Protein AF-A0A3R7PQC7-F1 (afdb_monomer_lite)

Sequence (57 aa):
MAKSKLDFKAASEWAETNIENFYRPAKYTKFNSGQSNPTYLIETPKKKYVLRKKPEG

Foldseek 3Di:
DDPPDDDPVVVLVVCVVPPPPRADPWDWDWDDDDDPFTKIWIDHPPDIDIDTDDDDD

pLDDT: mean 85.69, std 13.61, range [39.81, 96.5]

Secondary structure (DSSP, 8-state):
----S--HHHHHHHHHHHSTT--SS-EEEEPPS--SS-EEEEE-SS-EEEEEPPP--

Structure (mmCIF, N/CA/C/O backbone):
data_AF-A0A3R7PQC7-F1
#
_entry.id   AF-A0A3R7PQC7-F1
#
loop_
_atom_site.group_PDB
_atom_site.id
_atom_site.type_symbol
_atom_site.label_atom_id
_atom_site.label_alt_id
_atom_site.label_comp_id
_atom_site.label_asym_id
_atom_site.label_entity_id
_atom_site.label_seq_id
_atom_site.pdbx_PDB_ins_code
_atom_site.Cartn_x
_atom_site.Cartn_y
_atom_site.Cartn_z
_atom_site.occupancy
_atom_site.B_iso_or_equiv
_atom_site.auth_seq_id
_atom_site.auth_comp_id
_atom_site.auth_asym_id
_atom_site.auth_atom_id
_atom_site.pdbx_PDB_model_num
ATOM 1 N N . MET A 1 1 ? -1.807 1.274 -26.787 1.00 39.81 1 MET A N 1
ATOM 2 C CA . MET A 1 1 ? -1.107 2.205 -25.873 1.00 39.81 1 MET A CA 1
ATOM 3 C C . MET A 1 1 ? -1.242 1.657 -24.460 1.00 39.81 1 MET A C 1
ATOM 5 O O . MET A 1 1 ? -2.341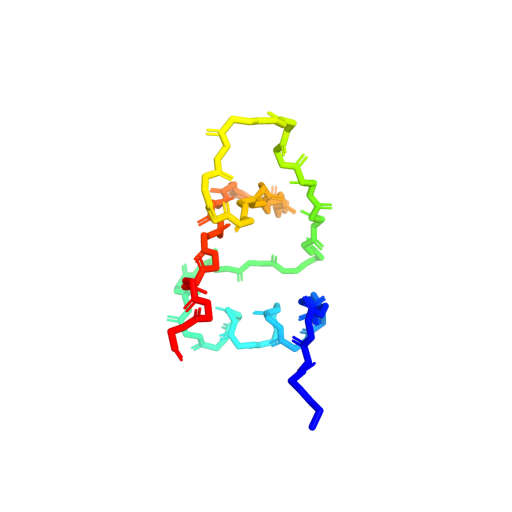 1.679 -23.920 1.00 39.81 1 MET A O 1
ATOM 9 N N . ALA A 1 2 ? -0.187 1.052 -23.910 1.00 46.25 2 ALA A N 1
ATOM 10 C CA . ALA A 1 2 ? -0.230 0.485 -22.563 1.00 46.25 2 ALA A CA 1
ATOM 11 C C . ALA A 1 2 ? -0.463 1.606 -21.536 1.00 46.25 2 ALA A C 1
ATOM 13 O O . ALA A 1 2 ? 0.160 2.666 -21.623 1.00 46.25 2 ALA A O 1
ATOM 14 N N . LYS A 1 3 ? -1.382 1.397 -20.582 1.00 49.06 3 LYS A N 1
ATOM 15 C CA . LYS A 1 3 ? -1.581 2.295 -19.432 1.00 49.06 3 LYS A CA 1
ATOM 16 C C . LYS A 1 3 ? -0.320 2.235 -18.557 1.00 49.06 3 LYS A C 1
ATOM 18 O O . LYS A 1 3 ? -0.247 1.495 -17.576 1.00 49.06 3 LYS A O 1
ATOM 23 N N . SER A 1 4 ? 0.689 3.018 -18.924 1.00 62.00 4 SER A N 1
ATOM 24 C CA . SER A 1 4 ? 1.980 3.088 -18.230 1.00 62.00 4 SER A CA 1
ATOM 25 C C . SER A 1 4 ? 1.841 3.613 -16.795 1.00 62.00 4 SER A C 1
ATOM 27 O O . SER A 1 4 ? 2.669 3.314 -15.933 1.00 62.00 4 SER A O 1
ATOM 29 N N . LYS A 1 5 ? 0.747 4.326 -16.498 1.00 72.44 5 LYS A N 1
ATOM 30 C CA . LYS A 1 5 ? 0.457 4.905 -15.185 1.00 72.44 5 LYS A CA 1
ATOM 31 C C . LYS A 1 5 ? -0.529 4.041 -14.391 1.00 72.44 5 LYS A C 1
ATOM 33 O O . LYS A 1 5 ? -1.602 3.701 -14.882 1.00 72.44 5 LYS A O 1
ATOM 38 N N . LEU A 1 6 ? -0.151 3.699 -13.159 1.00 83.06 6 LEU A N 1
ATOM 39 C CA . LEU A 1 6 ? -1.017 3.009 -12.202 1.00 83.06 6 LEU A CA 1
ATOM 40 C C . LEU A 1 6 ? -2.186 3.922 -11.794 1.00 83.06 6 LEU A C 1
ATOM 42 O O . LEU A 1 6 ? -1.962 5.063 -11.390 1.00 83.06 6 LEU A O 1
ATOM 46 N N . ASP A 1 7 ? -3.412 3.409 -11.884 1.00 90.81 7 ASP A N 1
ATOM 47 C CA . ASP A 1 7 ? -4.616 4.071 -11.379 1.00 90.81 7 ASP A CA 1
ATOM 48 C C . ASP A 1 7 ? -4.846 3.672 -9.916 1.00 90.81 7 ASP A C 1
ATOM 50 O O . ASP A 1 7 ? -5.264 2.553 -9.611 1.00 90.81 7 ASP A O 1
ATOM 54 N N . PHE A 1 8 ? -4.545 4.590 -8.998 1.00 91.31 8 PHE A N 1
ATOM 55 C CA . PHE A 1 8 ? -4.665 4.344 -7.562 1.00 91.31 8 PHE A CA 1
ATOM 56 C C . PHE A 1 8 ? -6.112 4.179 -7.092 1.00 91.31 8 PHE A C 1
ATOM 58 O O . PHE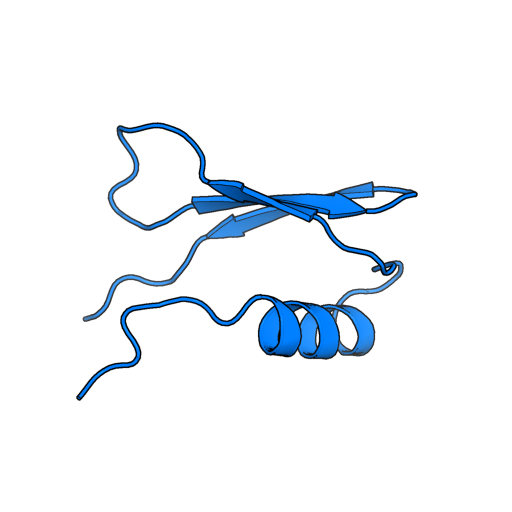 A 1 8 ? -6.345 3.489 -6.097 1.00 91.31 8 PHE A O 1
ATOM 65 N N . LYS A 1 9 ? -7.089 4.781 -7.782 1.00 91.62 9 LYS A N 1
ATOM 66 C CA . LYS A 1 9 ? -8.503 4.641 -7.416 1.00 91.62 9 LYS A CA 1
ATOM 67 C C . LYS A 1 9 ? -8.969 3.228 -7.739 1.00 91.62 9 LYS A C 1
ATOM 69 O O . LYS A 1 9 ? -9.428 2.536 -6.835 1.00 91.62 9 LYS A O 1
ATOM 74 N N . ALA A 1 10 ? -8.739 2.782 -8.972 1.00 92.25 10 ALA A N 1
ATOM 75 C CA . ALA A 1 10 ? -9.085 1.428 -9.399 1.00 92.25 10 ALA A CA 1
ATOM 76 C C . ALA A 1 10 ? -8.349 0.358 -8.571 1.00 92.25 10 ALA A C 1
ATOM 78 O O . ALA A 1 10 ? -8.948 -0.632 -8.159 1.00 92.25 10 ALA A O 1
ATOM 79 N N . ALA A 1 11 ? -7.065 0.579 -8.259 1.00 92.94 11 ALA A N 1
ATOM 80 C CA . ALA A 1 11 ? -6.301 -0.324 -7.397 1.00 92.94 11 ALA A CA 1
ATOM 81 C C . ALA A 1 11 ? -6.881 -0.408 -5.974 1.00 92.94 11 ALA A C 1
ATOM 83 O O . ALA A 1 11 ? -6.951 -1.496 -5.409 1.00 92.94 11 ALA A O 1
ATOM 84 N N . SER A 1 12 ? -7.326 0.719 -5.407 1.00 93.94 12 SER A N 1
ATOM 85 C CA . SER A 1 12 ? -7.931 0.750 -4.067 1.00 93.94 12 SER A CA 1
ATOM 86 C C . SER A 1 12 ? -9.297 0.067 -4.024 1.00 93.94 12 SER A C 1
ATOM 88 O O . SER A 1 12 ? -9.591 -0.615 -3.051 1.00 93.94 12 SER A O 1
ATOM 90 N N . GLU A 1 13 ? -10.121 0.236 -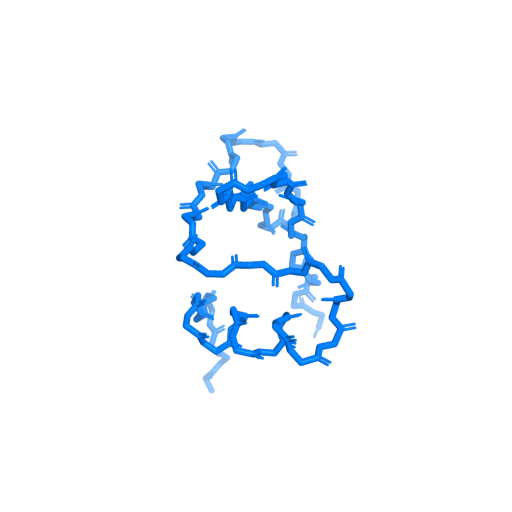5.060 1.00 94.81 13 GLU A N 1
ATOM 91 C CA . GLU A 1 13 ? -11.438 -0.414 -5.180 1.00 94.81 13 GLU A CA 1
ATOM 92 C C . GLU A 1 13 ? -11.301 -1.933 -5.311 1.00 94.81 13 GLU A C 1
ATOM 94 O O . GLU A 1 13 ? -12.000 -2.696 -4.642 1.00 94.81 13 GLU A O 1
ATOM 99 N N . TRP A 1 14 ? -10.335 -2.380 -6.115 1.00 94.75 14 TRP A N 1
ATOM 100 C CA . TRP A 1 14 ? -9.999 -3.794 -6.195 1.00 94.75 14 TRP A CA 1
ATOM 101 C C . TRP A 1 14 ? -9.475 -4.319 -4.850 1.00 94.75 14 TRP A C 1
ATOM 103 O O . TRP A 1 14 ? -9.937 -5.356 -4.382 1.00 94.75 14 TRP A O 1
ATOM 113 N N . ALA A 1 15 ? -8.562 -3.597 -4.194 1.00 94.81 15 ALA A N 1
ATOM 114 C CA . ALA A 1 15 ? -7.991 -4.013 -2.914 1.00 94.81 15 ALA A CA 1
ATOM 115 C C . ALA A 1 15 ? -9.047 -4.126 -1.803 1.00 94.81 15 ALA A C 1
ATOM 117 O O . ALA A 1 15 ? -9.026 -5.094 -1.057 1.00 94.81 15 ALA A O 1
ATOM 118 N N . GLU A 1 16 ? -10.000 -3.197 -1.733 1.00 94.31 16 GLU A N 1
ATOM 119 C CA . GLU A 1 16 ? -11.123 -3.233 -0.783 1.00 94.31 16 GLU A CA 1
ATOM 120 C C . GLU A 1 16 ? -12.001 -4.480 -0.951 1.00 94.31 16 GLU A C 1
ATOM 122 O O . GLU A 1 16 ? -12.481 -5.034 0.033 1.00 94.31 16 GLU A O 1
ATOM 127 N N . THR A 1 17 ? -12.158 -4.960 -2.186 1.00 96.12 17 THR A N 1
ATOM 128 C CA . THR A 1 17 ? -12.959 -6.157 -2.486 1.00 96.12 17 THR A CA 1
ATOM 129 C C . THR A 1 17 ? -12.180 -7.460 -2.272 1.00 96.12 17 THR A C 1
ATOM 131 O O . THR A 1 17 ? -12.770 -8.480 -1.931 1.00 96.12 17 THR A O 1
ATOM 134 N N . ASN A 1 18 ? -10.863 -7.454 -2.499 1.00 96.50 18 ASN A N 1
ATOM 135 C CA . ASN A 1 18 ? -10.061 -8.682 -2.607 1.00 96.50 18 ASN A CA 1
ATOM 136 C C . ASN A 1 18 ? -9.110 -8.917 -1.428 1.00 96.50 18 ASN A C 1
ATOM 138 O O . ASN A 1 18 ? -8.624 -10.032 -1.248 1.00 96.50 18 ASN A O 1
ATOM 142 N N . ILE A 1 19 ? -8.798 -7.886 -0.645 1.00 94.06 19 ILE A N 1
ATOM 143 C CA . ILE A 1 19 ? -7.858 -7.966 0.471 1.00 94.06 19 ILE A CA 1
ATOM 144 C C . ILE A 1 19 ? -8.638 -7.754 1.760 1.00 94.06 19 ILE A C 1
ATOM 146 O O . ILE A 1 19 ? -9.149 -6.668 2.037 1.00 94.06 19 ILE A O 1
ATOM 150 N N . GLU A 1 20 ? -8.696 -8.798 2.579 1.00 93.62 20 GLU A N 1
ATOM 151 C CA . GLU A 1 20 ? -9.358 -8.725 3.873 1.00 93.62 20 GLU A CA 1
ATOM 152 C C . GLU A 1 20 ? -8.723 -7.632 4.743 1.00 93.62 20 GLU A C 1
ATOM 154 O O . GLU A 1 20 ? -7.497 -7.510 4.837 1.00 93.62 20 GLU A O 1
ATOM 159 N N . ASN A 1 21 ? -9.560 -6.844 5.422 1.00 92.12 21 ASN A N 1
ATOM 160 C CA . ASN A 1 21 ? -9.113 -5.739 6.268 1.00 92.12 21 ASN A CA 1
ATOM 161 C C . ASN A 1 21 ? -8.309 -4.665 5.509 1.00 92.12 21 ASN A C 1
ATOM 163 O O . ASN A 1 21 ? -7.459 -3.987 6.100 1.00 92.12 21 ASN A O 1
ATOM 167 N N . PHE A 1 22 ? -8.561 -4.486 4.213 1.00 94.19 22 PHE A N 1
ATOM 168 C CA . PHE A 1 22 ? -8.151 -3.284 3.502 1.00 94.19 22 PHE A CA 1
ATOM 169 C C . PHE A 1 22 ? -9.126 -2.143 3.801 1.00 94.19 22 PHE A C 1
ATOM 171 O O . PHE A 1 22 ? -10.337 -2.333 3.814 1.00 94.19 22 PHE A O 1
ATOM 178 N N . TYR A 1 23 ? -8.594 -0.951 4.068 1.00 92.06 23 TYR A N 1
ATOM 179 C CA . TYR A 1 23 ? -9.391 0.206 4.469 1.00 92.06 23 TYR A CA 1
ATOM 180 C C . TYR A 1 23 ? -9.041 1.413 3.615 1.00 92.06 23 TYR A C 1
ATOM 182 O O . TYR A 1 23 ? -7.875 1.664 3.308 1.00 92.06 23 TYR A O 1
ATOM 190 N N . ARG A 1 24 ? -10.056 2.205 3.288 1.00 89.88 24 ARG A N 1
ATOM 191 C CA . ARG A 1 24 ? -9.905 3.505 2.636 1.00 89.88 24 ARG A CA 1
ATOM 192 C C . ARG A 1 24 ? -10.099 4.630 3.669 1.00 89.88 24 ARG A C 1
ATOM 194 O O . ARG A 1 24 ? -10.773 4.406 4.673 1.00 89.88 24 ARG A O 1
ATOM 201 N N . PRO A 1 25 ? -9.526 5.829 3.459 1.00 93.50 25 PRO A N 1
ATOM 202 C CA . PRO A 1 25 ? -8.705 6.238 2.317 1.00 93.50 25 PRO A CA 1
ATOM 203 C C . PRO A 1 25 ? -7.313 5.589 2.319 1.00 93.50 25 PRO A C 1
ATOM 205 O O . PRO A 1 25 ? -6.721 5.369 3.369 1.00 93.50 25 PRO A O 1
ATOM 208 N N . ALA A 1 26 ? -6.791 5.303 1.127 1.00 94.19 26 ALA A N 1
ATOM 209 C CA . ALA A 1 26 ? -5.455 4.749 0.929 1.00 94.19 26 ALA A CA 1
ATOM 210 C C . ALA A 1 26 ? -4.545 5.802 0.282 1.00 94.19 26 ALA A C 1
ATOM 212 O O . ALA A 1 26 ? -4.874 6.348 -0.774 1.00 94.19 26 ALA A O 1
ATOM 213 N N . LYS A 1 27 ? -3.400 6.091 0.905 1.00 94.94 27 LYS A N 1
ATOM 214 C CA . LYS A 1 27 ? -2.374 6.996 0.372 1.00 94.94 27 LYS A CA 1
ATOM 215 C C . LYS A 1 27 ? -1.264 6.187 -0.285 1.00 94.94 27 LYS A C 1
ATOM 217 O O . LYS A 1 27 ? -0.768 5.238 0.307 1.00 94.94 27 LYS A O 1
ATOM 222 N N . TYR A 1 28 ? -0.857 6.593 -1.484 1.00 94.44 28 TYR A N 1
ATOM 223 C CA . TYR A 1 28 ? 0.175 5.911 -2.261 1.00 94.44 28 TYR A CA 1
ATOM 224 C C . TYR A 1 28 ? 1.441 6.758 -2.319 1.00 94.44 28 TYR A C 1
ATOM 226 O O . TYR A 1 28 ? 1.417 7.883 -2.818 1.00 94.44 28 TYR A O 1
ATOM 234 N N . THR A 1 29 ? 2.556 6.193 -1.868 1.00 93.31 29 THR A N 1
ATOM 235 C CA . THR A 1 29 ? 3.882 6.814 -1.941 1.00 93.31 29 THR A CA 1
ATOM 236 C C . THR A 1 29 ? 4.790 5.912 -2.763 1.00 93.31 29 THR A C 1
ATOM 238 O O . THR A 1 29 ? 4.956 4.736 -2.448 1.00 93.31 29 THR A O 1
ATOM 241 N N . LYS A 1 30 ? 5.367 6.427 -3.851 1.00 89.81 30 LYS A N 1
ATOM 242 C CA . LYS A 1 30 ? 6.318 5.656 -4.663 1.00 89.81 30 LYS A CA 1
ATOM 243 C C . LYS A 1 30 ? 7.617 5.477 -3.873 1.00 89.81 30 LYS A C 1
ATOM 245 O O . LYS A 1 30 ? 8.125 6.448 -3.322 1.00 89.81 30 LYS A O 1
ATOM 250 N N . PHE A 1 31 ? 8.159 4.262 -3.834 1.00 88.62 31 PHE A N 1
ATOM 251 C CA . PHE A 1 31 ? 9.495 4.051 -3.274 1.00 88.62 31 PHE A CA 1
ATOM 252 C C . PHE A 1 31 ? 10.554 4.704 -4.181 1.00 88.62 31 PHE A C 1
ATOM 254 O O . PHE A 1 31 ? 10.464 4.621 -5.410 1.00 88.62 31 PHE A O 1
ATOM 261 N N . ASN A 1 32 ? 11.547 5.363 -3.581 1.00 80.94 32 ASN A N 1
ATOM 262 C CA . ASN A 1 32 ? 12.643 5.994 -4.318 1.00 80.94 32 ASN A CA 1
ATOM 263 C C . ASN A 1 32 ? 13.644 4.939 -4.809 1.00 80.94 32 ASN A C 1
ATOM 265 O O . ASN A 1 32 ? 14.092 4.138 -3.999 1.00 80.94 32 ASN A O 1
ATOM 269 N N . SER A 1 33 ? 13.973 5.014 -6.110 1.00 68.00 33 SER A N 1
ATOM 270 C CA . SER A 1 33 ? 15.099 4.382 -6.836 1.00 68.00 33 SER A CA 1
ATOM 271 C C . SER A 1 33 ? 15.367 2.867 -6.641 1.00 68.00 33 SER A C 1
ATOM 273 O O . SER A 1 33 ? 14.890 2.204 -5.731 1.00 68.00 33 SER A O 1
ATOM 275 N N . GLY A 1 34 ? 16.098 2.262 -7.588 1.00 66.25 34 GLY A N 1
ATOM 276 C CA . GLY A 1 34 ? 16.667 0.906 -7.462 1.00 66.25 34 GLY A CA 1
ATOM 277 C C . GLY A 1 34 ? 15.744 -0.297 -7.715 1.00 66.25 34 GLY A C 1
ATOM 278 O O . GLY A 1 34 ? 16.227 -1.422 -7.768 1.00 66.25 34 GLY A O 1
ATOM 279 N N . GLN A 1 35 ? 14.437 -0.103 -7.904 1.00 69.69 35 GLN A N 1
ATOM 280 C CA . GLN A 1 35 ? 13.512 -1.204 -8.194 1.00 69.69 35 GLN A CA 1
ATOM 281 C C . GLN A 1 35 ? 13.265 -1.327 -9.702 1.00 69.69 35 GLN A C 1
ATOM 283 O O . GLN A 1 35 ? 12.748 -0.397 -10.319 1.00 69.69 35 GLN A O 1
ATOM 288 N N . SER A 1 36 ? 13.570 -2.489 -10.291 1.00 76.06 36 SER A N 1
ATOM 289 C CA . SER A 1 36 ? 13.303 -2.780 -11.714 1.00 76.06 36 SER A CA 1
ATOM 290 C C . SER A 1 36 ? 11.814 -2.696 -12.073 1.00 76.06 36 SER A C 1
ATOM 292 O O . SER A 1 36 ? 11.472 -2.466 -13.226 1.00 76.06 36 SER A O 1
ATOM 294 N N . ASN A 1 37 ? 10.932 -2.846 -11.078 1.00 78.50 37 ASN A N 1
ATOM 295 C CA . ASN A 1 37 ? 9.494 -2.644 -11.210 1.00 78.50 37 ASN A CA 1
ATOM 296 C C . ASN A 1 37 ? 9.024 -1.506 -10.300 1.00 78.50 37 ASN A C 1
ATOM 298 O O . ASN A 1 37 ? 9.477 -1.435 -9.155 1.00 78.50 37 ASN A O 1
ATOM 302 N N . PRO A 1 38 ? 8.071 -0.664 -10.738 1.00 86.19 38 PRO A N 1
ATOM 303 C CA . PRO A 1 38 ? 7.462 0.336 -9.873 1.00 86.19 38 PRO A CA 1
ATOM 304 C C . PRO A 1 38 ? 6.864 -0.298 -8.611 1.00 86.19 38 PRO A C 1
ATOM 306 O O . PRO A 1 38 ? 5.972 -1.148 -8.691 1.00 86.19 38 PRO A O 1
ATOM 309 N N . THR A 1 39 ? 7.343 0.155 -7.454 1.00 90.69 39 THR A N 1
ATOM 310 C CA . THR A 1 39 ? 6.864 -0.277 -6.138 1.00 90.69 39 THR A CA 1
ATOM 311 C C . THR A 1 39 ? 6.311 0.927 -5.381 1.00 90.69 39 THR A C 1
ATOM 313 O O . THR A 1 39 ? 6.895 2.016 -5.408 1.00 90.69 39 THR A O 1
ATOM 316 N N . TYR A 1 40 ? 5.188 0.733 -4.694 1.00 92.62 40 TYR A N 1
ATOM 317 C CA . TYR A 1 40 ? 4.474 1.761 -3.943 1.00 92.62 40 TYR A CA 1
ATOM 318 C C . TYR A 1 40 ? 4.182 1.279 -2.523 1.00 92.62 40 TYR A C 1
ATOM 320 O O . TYR A 1 40 ? 3.782 0.132 -2.322 1.00 92.62 40 TYR A O 1
ATOM 328 N N . L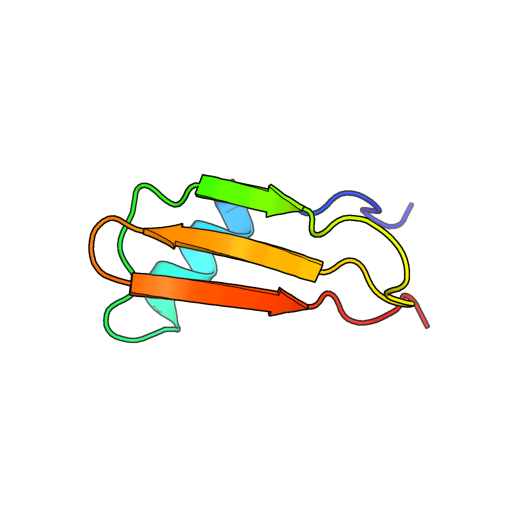EU A 1 41 ? 4.357 2.164 -1.548 1.00 94.12 41 LEU A N 1
ATOM 329 C CA . LEU A 1 41 ? 3.814 2.016 -0.206 1.00 94.12 41 LEU A CA 1
ATOM 330 C C . LEU A 1 41 ? 2.364 2.493 -0.229 1.00 94.12 41 LEU A C 1
ATOM 332 O O . LEU A 1 41 ? 2.091 3.598 -0.701 1.00 94.12 41 LEU A O 1
ATOM 336 N N . ILE A 1 42 ? 1.459 1.677 0.297 1.00 95.94 42 ILE A N 1
ATOM 337 C CA . ILE A 1 42 ? 0.063 2.035 0.524 1.00 95.94 42 ILE A CA 1
ATOM 338 C C . ILE A 1 42 ? -0.142 2.195 2.023 1.00 95.94 42 ILE A C 1
ATOM 340 O O . ILE A 1 42 ? 0.033 1.244 2.784 1.00 95.94 42 ILE A O 1
ATOM 344 N N . GLU A 1 43 ? -0.535 3.384 2.451 1.00 96.2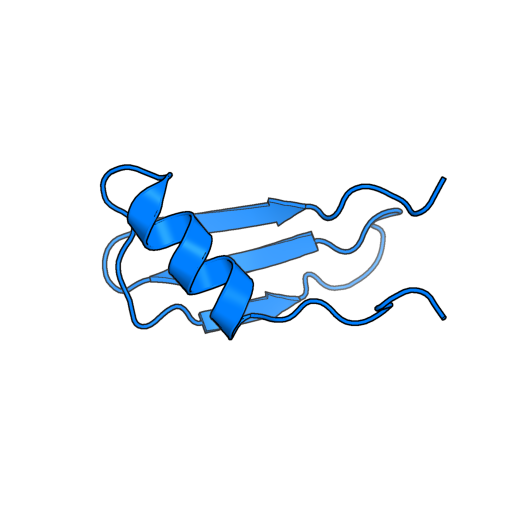5 43 GLU A N 1
ATOM 345 C CA . GLU A 1 43 ? -0.869 3.675 3.841 1.00 96.25 43 GLU A CA 1
ATOM 346 C C . GLU A 1 43 ? -2.383 3.799 3.978 1.00 96.25 43 GLU A C 1
ATOM 348 O O . GLU A 1 43 ? -3.011 4.632 3.325 1.00 96.25 43 GLU A O 1
ATOM 353 N N . THR A 1 44 ? -2.964 2.956 4.825 1.00 94.75 44 THR A N 1
ATOM 354 C CA . THR A 1 44 ? -4.373 3.024 5.232 1.00 94.75 44 THR A CA 1
ATOM 355 C C . THR A 1 44 ? -4.444 3.412 6.713 1.00 94.75 44 THR A C 1
ATOM 357 O O . THR A 1 44 ? -3.429 3.302 7.407 1.00 94.75 44 THR A O 1
ATOM 360 N N . PRO A 1 45 ? -5.616 3.800 7.251 1.00 93.94 45 PRO A N 1
ATOM 361 C CA . PRO A 1 45 ? -5.736 4.170 8.662 1.00 93.94 45 PRO A CA 1
ATOM 362 C C . PRO A 1 45 ? -5.325 3.065 9.646 1.00 93.94 45 PRO A C 1
ATOM 364 O O . PRO A 1 45 ? -4.939 3.369 10.768 1.00 93.94 45 PRO A O 1
ATOM 367 N N . LYS A 1 46 ? -5.414 1.787 9.246 1.00 91.88 46 LYS A N 1
ATOM 368 C CA . LYS A 1 46 ? -5.145 0.645 10.137 1.00 91.88 46 LYS A CA 1
ATOM 369 C C . LYS A 1 46 ? -3.882 -0.141 9.796 1.00 91.88 46 LYS A C 1
ATOM 371 O O . LYS A 1 46 ? -3.309 -0.773 10.677 1.00 91.88 46 LYS A O 1
ATOM 376 N N . LYS A 1 47 ? -3.484 -0.179 8.523 1.00 94.19 47 LYS A N 1
ATOM 377 C CA . LYS A 1 47 ? -2.405 -1.048 8.026 1.00 94.19 47 LYS A CA 1
ATOM 378 C C . LYS A 1 47 ? -1.625 -0.397 6.888 1.00 94.19 47 LYS A C 1
ATOM 380 O O . LYS A 1 47 ? -2.131 0.478 6.183 1.00 94.19 47 LYS A O 1
ATOM 385 N N . LYS A 1 48 ? -0.398 -0.869 6.682 1.00 95.25 48 LYS A N 1
ATOM 386 C CA . LYS A 1 48 ? 0.431 -0.510 5.529 1.00 95.25 48 LYS A CA 1
ATOM 387 C C . LYS A 1 48 ? 0.597 -1.721 4.617 1.00 95.25 48 LYS A C 1
ATOM 389 O O . LYS A 1 48 ? 0.730 -2.839 5.107 1.00 95.25 48 LYS A O 1
ATOM 394 N N . TYR A 1 49 ? 0.606 -1.487 3.311 1.00 94.81 49 TYR A N 1
ATOM 395 C CA . TYR A 1 49 ? 0.773 -2.512 2.281 1.00 94.81 49 TYR A CA 1
ATOM 396 C C . TYR A 1 49 ? 1.859 -2.098 1.289 1.00 94.81 49 TYR A C 1
ATOM 398 O O . TYR A 1 49 ? 2.149 -0.912 1.133 1.00 94.81 49 TYR A O 1
ATOM 406 N N . VAL A 1 50 ? 2.439 -3.068 0.586 1.00 93.50 50 VAL A N 1
ATOM 407 C CA . VAL A 1 50 ? 3.384 -2.818 -0.508 1.00 93.50 50 VAL A CA 1
ATOM 408 C C . VAL A 1 50 ? 2.786 -3.344 -1.804 1.00 93.50 50 VAL A C 1
ATOM 410 O O . VAL A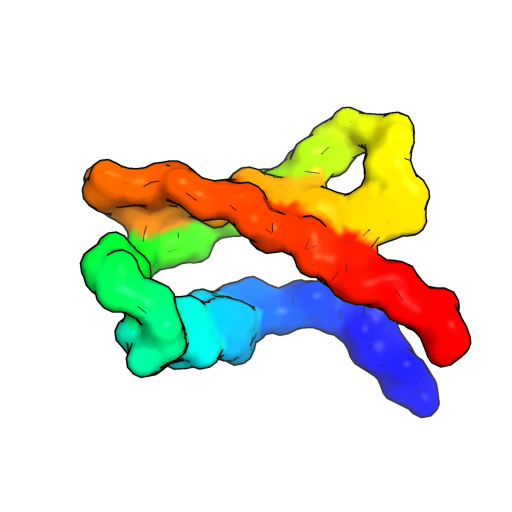 1 50 ? 2.451 -4.521 -1.908 1.00 93.50 50 VAL A O 1
ATOM 413 N N . LEU A 1 51 ? 2.674 -2.471 -2.800 1.00 91.94 51 LEU A N 1
ATOM 414 C CA . LEU A 1 51 ? 2.234 -2.816 -4.145 1.00 91.94 51 LEU A CA 1
ATOM 415 C C . LEU A 1 51 ? 3.432 -2.825 -5.085 1.00 91.94 51 LEU A C 1
ATOM 417 O O . LEU A 1 51 ? 4.085 -1.800 -5.269 1.00 91.94 51 LEU A O 1
ATOM 421 N N . ARG A 1 52 ? 3.685 -3.967 -5.723 1.00 91.12 52 ARG A N 1
ATOM 422 C CA . ARG A 1 52 ? 4.715 -4.126 -6.753 1.00 91.12 52 ARG A CA 1
ATOM 423 C C . ARG A 1 52 ? 4.041 -4.381 -8.097 1.00 91.12 52 ARG A C 1
ATOM 425 O O . ARG A 1 52 ? 3.333 -5.374 -8.248 1.00 91.12 52 ARG A O 1
ATOM 432 N N . LYS A 1 53 ? 4.241 -3.491 -9.072 1.00 85.94 53 LYS A N 1
ATOM 433 C CA . LYS A 1 53 ? 3.693 -3.671 -10.426 1.00 85.94 53 LYS A CA 1
ATOM 434 C C . LYS A 1 53 ? 4.452 -4.805 -11.134 1.00 85.94 53 LYS A C 1
ATOM 436 O O . LYS A 1 53 ? 5.669 -4.916 -11.000 1.00 85.94 53 LYS A O 1
ATOM 441 N N . LYS A 1 54 ? 3.745 -5.659 -11.878 1.00 80.75 54 LYS A N 1
ATOM 442 C CA . LYS A 1 54 ? 4.380 -6.640 -12.774 1.00 80.75 54 LYS A CA 1
ATOM 443 C C . LYS A 1 54 ? 5.102 -5.886 -13.912 1.00 80.75 54 LYS A C 1
ATOM 445 O O . LYS A 1 54 ? 4.530 -4.901 -14.385 1.00 80.75 54 LYS A O 1
ATOM 450 N N . PRO A 1 55 ? 6.314 -6.296 -14.340 1.00 74.31 55 PRO A N 1
ATOM 451 C CA . PRO A 1 55 ? 6.959 -5.666 -15.487 1.00 74.31 55 PRO A CA 1
ATOM 452 C C . PRO A 1 55 ? 6.067 -5.793 -16.724 1.00 74.31 55 PRO A C 1
ATOM 454 O O . PRO A 1 55 ? 5.330 -6.774 -16.857 1.00 74.31 55 PRO A O 1
ATOM 457 N N . GLU A 1 56 ? 6.129 -4.800 -17.608 1.00 67.62 56 GLU A N 1
ATOM 458 C CA . GLU A 1 56 ? 5.580 -4.936 -18.957 1.00 67.62 56 GLU A CA 1
ATOM 459 C C . GLU A 1 56 ? 6.520 -5.897 -19.695 1.00 67.62 56 GLU A C 1
ATOM 461 O O . GLU A 1 56 ? 7.670 -5.555 -19.962 1.00 67.62 56 GLU A O 1
ATOM 466 N N . GLY A 1 57 ? 6.073 -7.143 -19.856 1.00 57.34 57 GLY A N 1
ATOM 467 C CA . GLY A 1 57 ? 6.701 -8.136 -20.724 1.00 57.34 57 GLY A CA 1
ATOM 468 C C . GLY A 1 57 ? 6.040 -8.110 -22.087 1.00 57.34 57 GLY A C 1
ATOM 469 O O . GLY A 1 57 ? 4.815 -7.842 -22.116 1.00 57.34 57 GLY A O 1
#

Radius of gyration: 11.9 Å; chains: 1; bounding box: 30×16×36 Å